Protein AF-A0A3N4KVU3-F1 (afdb_monomer_lite)

Sequence (182 aa):
VDGVLWDFNRVLEKSCTLCFVSSSTREGKEVIAHSSMHLLGQILELRFNCLLLGWRIDKYGQFYHDIANIETVNGRYIAVDVTQEDLTTLQTIAEMVIRTNFRFDRITVKKADLAKMFKYSEHRVDQIDEYIPDDTYDTVYRCGIFIDLDLSGVPHVRESSILKEFEVIKVYINMLSDQTMS

Organism: NCBI:txid1392247

Radius of gyration: 17.06 Å; chains: 1; bounding box: 43×40×45 Å

InterPro domains:
  IPR018163 Threonyl/alanyl tRNA synthetase, class II-like, putative editing domain superfamily [SSF55186] (25-171)

Secondary structure (DSSP, 8-state):
-TTS---TTS---S-----PPPTTSHHHHHHHHHHHHHHHHHHHHHHH-EEEEEEEE-TTS-EEEEEEEEEEETTEEEEPP--HHHHHHHHHHHHHHHHT--BEEEEEEEHHHHHHHSTT-HHHHHHHHHHS-TT-EEEEEEETTEEEEE-S-----SBGGG--------------------

Foldseek 3Di:
DQPDADAPPDDDPDDHDDDDDDCVDPLVLVQLLVQLQQLLVVLCCVLQVWDFQDKDADPVSDIDTDTFHLDDDPNHTHHGDDDPVVQVVSVVSSVVLLVVFFFFDKDKDALVVQCVVCVSDPSSNVVSVPQPDHRGIAIWTDSPPDIDGDPPSRYHDGTSVVNVDHGDDDDDDDDPDPPDDD

pLDDT: mean 91.19, std 11.14, range [28.78, 98.19]

Structure (mmCIF, N/CA/C/O backbone):
data_AF-A0A3N4KVU3-F1
#
_entry.id   AF-A0A3N4KVU3-F1
#
loop_
_atom_site.group_PDB
_atom_site.id
_atom_site.type_symbol
_atom_site.label_atom_id
_atom_site.label_alt_id
_atom_site.label_comp_id
_atom_site.label_asym_id
_atom_site.label_entity_id
_atom_site.label_seq_id
_atom_site.pdbx_PDB_ins_code
_atom_site.Cartn_x
_atom_site.Cartn_y
_atom_site.Cartn_z
_atom_site.occupancy
_atom_site.B_iso_or_equiv
_atom_site.auth_seq_id
_atom_site.auth_comp_id
_atom_site.auth_asym_id
_atom_site.auth_atom_id
_atom_site.pdbx_PDB_model_num
ATOM 1 N N . VAL A 1 1 ? -11.649 -3.360 17.680 1.00 95.94 1 VAL A N 1
ATOM 2 C CA . VAL A 1 1 ? -13.037 -3.827 17.888 1.00 95.94 1 VAL A CA 1
ATOM 3 C C . VAL A 1 1 ? -12.980 -5.279 18.316 1.00 95.94 1 VAL A C 1
ATOM 5 O O . VAL A 1 1 ? -12.408 -6.068 17.581 1.00 95.94 1 VAL A O 1
ATOM 8 N N . ASP A 1 2 ? -13.457 -5.614 19.519 1.00 96.19 2 ASP A N 1
ATOM 9 C CA . ASP A 1 2 ? -13.393 -6.981 20.080 1.00 96.19 2 ASP A CA 1
ATOM 10 C C . ASP A 1 2 ? -11.987 -7.614 20.002 1.00 96.19 2 ASP A C 1
ATOM 12 O O . ASP A 1 2 ? -11.813 -8.770 19.633 1.00 96.19 2 ASP A O 1
ATOM 16 N N . GLY A 1 3 ? -10.957 -6.817 20.308 1.00 94.31 3 GLY A N 1
ATOM 17 C CA . GLY A 1 3 ? -9.552 -7.243 20.243 1.00 94.31 3 GLY A CA 1
ATOM 18 C C . GLY A 1 3 ? -8.922 -7.253 18.844 1.00 94.31 3 GLY A C 1
ATOM 19 O O . GLY A 1 3 ? -7.714 -7.426 18.745 1.00 94.31 3 GLY A O 1
ATOM 20 N N . VAL A 1 4 ? -9.690 -7.010 17.777 1.00 94.69 4 VAL A N 1
ATOM 21 C CA . VAL A 1 4 ? -9.198 -6.972 16.387 1.00 94.69 4 VAL A CA 1
ATOM 22 C C . VAL A 1 4 ? -8.950 -5.530 15.937 1.00 94.69 4 VAL A C 1
ATOM 24 O O . VAL A 1 4 ? -9.741 -4.632 16.254 1.00 94.69 4 VAL A O 1
ATOM 27 N N . LEU A 1 5 ? -7.863 -5.287 15.200 1.00 95.69 5 LEU A N 1
ATOM 28 C CA . LEU A 1 5 ? -7.620 -3.986 14.572 1.00 95.69 5 LEU A CA 1
ATOM 29 C C . LEU A 1 5 ? -8.700 -3.688 13.527 1.00 95.69 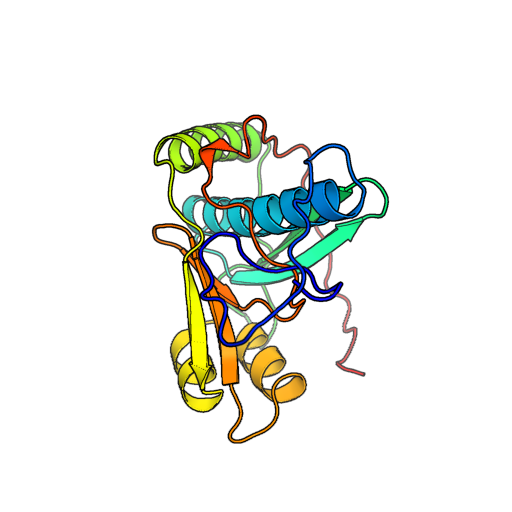5 LEU A C 1
ATOM 31 O O . LEU A 1 5 ? -9.187 -4.573 12.832 1.00 95.69 5 LEU A O 1
ATOM 35 N N . TRP A 1 6 ? -9.136 -2.434 13.472 1.00 95.75 6 TRP A N 1
ATOM 36 C CA . TRP A 1 6 ? -10.302 -2.038 12.690 1.00 95.75 6 TRP A CA 1
ATOM 37 C C . TRP A 1 6 ? -10.091 -0.644 12.119 1.00 95.75 6 TRP A C 1
ATOM 39 O O . TRP A 1 6 ? -9.691 0.256 12.861 1.00 95.75 6 TRP A O 1
ATOM 49 N N . ASP A 1 7 ? -10.364 -0.459 10.826 1.00 95.00 7 ASP A N 1
ATOM 50 C CA . ASP A 1 7 ? -10.260 0.854 10.193 1.00 95.00 7 ASP A CA 1
ATOM 51 C C . ASP A 1 7 ? -11.176 1.862 10.884 1.00 95.00 7 ASP A C 1
ATOM 53 O O . ASP A 1 7 ? -12.328 1.568 11.213 1.00 95.00 7 ASP A O 1
ATOM 57 N N . PHE A 1 8 ? -10.685 3.089 11.044 1.00 91.56 8 PHE A N 1
ATOM 58 C CA . PHE A 1 8 ? -11.403 4.128 11.780 1.00 91.56 8 PHE A CA 1
ATOM 59 C C . PHE A 1 8 ? -12.788 4.439 11.186 1.00 91.56 8 PHE A C 1
ATOM 61 O O . PHE A 1 8 ? -13.728 4.733 11.919 1.00 91.56 8 PHE A O 1
ATOM 68 N N . ASN A 1 9 ? -12.918 4.372 9.856 1.00 88.56 9 ASN A N 1
ATOM 69 C CA . ASN A 1 9 ? -14.157 4.687 9.141 1.00 88.56 9 ASN A CA 1
ATOM 70 C C . ASN A 1 9 ? -15.026 3.447 8.849 1.00 88.56 9 ASN A C 1
ATOM 72 O O . ASN A 1 9 ? -16.074 3.581 8.217 1.00 88.56 9 ASN A O 1
ATOM 76 N N . ARG A 1 10 ? -14.612 2.242 9.267 1.00 94.06 10 ARG A N 1
ATOM 77 C CA . ARG A 1 10 ? -15.368 1.010 9.005 1.00 94.06 10 ARG A CA 1
ATOM 78 C C . ARG A 1 10 ? -16.525 0.873 9.995 1.00 94.06 10 ARG A C 1
ATOM 80 O O . ARG A 1 10 ? -16.335 0.957 11.207 1.00 94.06 10 ARG A O 1
ATOM 87 N N . VAL A 1 11 ? -17.722 0.622 9.466 1.00 94.12 11 VAL A N 1
ATOM 88 C CA . VAL A 1 11 ? -18.964 0.483 10.244 1.00 94.12 11 VAL A CA 1
ATOM 89 C C . VAL A 1 11 ? -18.845 -0.637 11.284 1.00 94.12 11 VAL A C 1
ATOM 91 O O . VAL A 1 11 ? -18.251 -1.682 11.026 1.00 94.12 11 VAL A O 1
ATOM 94 N N . LEU A 1 12 ? -19.427 -0.411 12.464 1.00 96.19 12 LEU A N 1
ATOM 95 C CA . LEU A 1 12 ? -19.606 -1.431 13.494 1.00 96.19 12 LEU A CA 1
ATOM 96 C C . LEU A 1 12 ? -20.919 -2.173 13.226 1.00 96.19 12 LEU A C 1
ATOM 98 O O . LEU A 1 12 ? -21.994 -1.585 13.301 1.00 96.19 12 LEU A O 1
ATOM 102 N N . GLU A 1 13 ? -20.835 -3.457 12.893 1.00 94.19 13 GLU A N 1
ATOM 103 C CA . GLU A 1 13 ? -21.988 -4.239 12.410 1.00 94.19 13 GLU A CA 1
ATOM 104 C C . GLU A 1 13 ? -22.821 -4.869 13.536 1.00 94.19 13 GLU A C 1
ATOM 106 O O . GLU A 1 13 ? -23.933 -5.343 13.316 1.00 94.19 13 GLU A O 1
ATOM 111 N N . LYS A 1 14 ? -22.283 -4.893 14.756 1.00 95.88 14 LYS A N 1
ATOM 112 C CA . LYS A 1 14 ? -22.905 -5.484 15.944 1.00 95.88 14 LYS A CA 1
ATOM 113 C C . LYS A 1 14 ? -22.406 -4.790 17.207 1.00 95.88 14 LYS A C 1
ATOM 115 O O . LYS A 1 14 ? -21.431 -4.041 17.167 1.00 95.88 14 LYS A O 1
ATOM 120 N N . SER A 1 15 ? -23.051 -5.066 18.340 1.00 97.75 15 SER A N 1
ATOM 121 C CA . SER A 1 15 ? -22.539 -4.660 19.651 1.00 97.75 15 SER A CA 1
ATOM 122 C C . SER A 1 15 ? -21.137 -5.230 19.874 1.00 97.75 15 SER A C 1
ATOM 124 O O . SER A 1 15 ? -20.917 -6.423 19.674 1.00 97.75 15 SER A O 1
ATOM 126 N N . CYS A 1 16 ? -20.205 -4.376 20.288 1.00 97.50 16 CYS A N 1
ATOM 127 C CA . CYS A 1 16 ? -18.793 -4.719 20.420 1.00 97.50 16 CYS A CA 1
ATOM 128 C C . CYS A 1 16 ? -18.114 -3.888 21.513 1.00 97.50 16 CYS A C 1
ATOM 130 O O . CYS A 1 16 ? -18.595 -2.814 21.888 1.00 97.50 16 CYS A O 1
ATOM 132 N N . THR A 1 17 ? -16.941 -4.333 21.955 1.00 97.56 17 THR A N 1
ATOM 133 C CA . THR A 1 17 ? -16.030 -3.536 22.779 1.00 97.56 17 THR A CA 1
ATOM 134 C C . THR A 1 17 ? -15.093 -2.728 21.888 1.00 97.56 17 THR A C 1
ATOM 136 O O . THR A 1 17 ? -14.379 -3.268 21.033 1.00 97.56 17 THR A O 1
ATOM 139 N N . LEU A 1 18 ? -15.073 -1.415 22.107 1.00 96.50 18 LEU A N 1
ATOM 140 C CA . LEU A 1 18 ? -14.219 -0.486 21.380 1.00 96.50 18 LEU A CA 1
ATOM 141 C C . LEU A 1 18 ? -13.014 -0.086 22.237 1.00 96.50 18 LEU A C 1
ATOM 143 O O . LEU A 1 18 ? -13.157 0.273 23.402 1.00 96.50 18 LEU A O 1
ATOM 147 N N . CYS A 1 19 ? -11.828 -0.129 21.635 1.00 95.50 19 CYS A N 1
ATOM 148 C CA . CYS A 1 19 ? -10.583 0.359 22.217 1.00 95.50 19 CYS A CA 1
ATOM 149 C C . CYS A 1 19 ? -9.861 1.194 21.156 1.00 95.50 19 CYS A C 1
ATOM 151 O O . CYS A 1 19 ? -9.733 0.749 20.013 1.00 95.50 19 CYS A O 1
ATOM 153 N N . PHE A 1 20 ? -9.426 2.399 21.521 1.00 95.12 20 PHE A N 1
ATOM 154 C CA . PHE A 1 20 ? -8.671 3.269 20.625 1.00 95.12 20 PHE A CA 1
ATOM 155 C C . PHE A 1 20 ? -7.183 2.929 20.678 1.00 95.12 20 PHE A C 1
ATOM 157 O O . PHE A 1 20 ? -6.600 2.801 21.754 1.00 95.12 20 PHE A O 1
ATOM 164 N N . VAL A 1 21 ? -6.569 2.826 19.503 1.00 94.88 21 VAL A N 1
ATOM 165 C CA . VAL A 1 21 ? -5.143 2.535 19.349 1.00 94.88 21 VAL A CA 1
ATOM 166 C C . VAL A 1 21 ? -4.394 3.847 19.123 1.00 94.88 21 VAL A C 1
ATOM 168 O O . VAL A 1 21 ? -4.694 4.593 18.195 1.00 94.88 21 VAL A O 1
ATOM 171 N N . SER A 1 22 ? -3.426 4.138 19.992 1.00 93.94 22 SER A N 1
ATOM 172 C CA . SER A 1 22 ? -2.544 5.305 19.868 1.00 93.94 22 SER A CA 1
ATOM 173 C C . SER A 1 22 ? -1.339 4.982 18.984 1.00 93.94 22 SER A C 1
ATOM 175 O O . SER A 1 22 ? -0.821 3.867 19.038 1.00 93.94 22 SER A O 1
ATOM 177 N N . SER A 1 23 ? -0.811 5.974 18.263 1.00 92.31 23 SER A N 1
ATOM 178 C CA . SER A 1 23 ? 0.421 5.858 17.462 1.00 92.31 23 SER A CA 1
ATOM 179 C C . SER A 1 23 ? 1.661 5.455 18.271 1.00 92.31 23 SER A C 1
ATOM 181 O O . SER A 1 23 ? 2.642 4.979 17.711 1.00 92.31 23 SER A O 1
ATOM 183 N N . SER A 1 24 ? 1.634 5.622 19.596 1.00 93.44 24 SER A N 1
ATOM 184 C CA . SER A 1 24 ? 2.720 5.200 20.487 1.00 93.44 24 SER A CA 1
ATOM 185 C C . SER A 1 24 ? 2.737 3.695 20.781 1.00 93.44 24 SER A C 1
ATOM 187 O O . SER A 1 24 ? 3.768 3.172 21.211 1.00 93.44 24 SER A O 1
ATOM 189 N N . THR A 1 25 ? 1.619 3.000 20.557 1.00 95.06 25 THR A N 1
ATOM 190 C CA . THR A 1 25 ? 1.489 1.551 20.780 1.00 95.06 25 THR A CA 1
ATOM 191 C C . THR A 1 25 ? 2.147 0.751 19.658 1.00 95.06 25 THR A C 1
ATOM 193 O O . THR A 1 25 ? 2.446 1.288 18.592 1.00 95.06 25 THR A O 1
ATOM 196 N N . ARG A 1 26 ? 2.385 -0.544 19.889 1.00 93.75 26 ARG A N 1
ATOM 197 C CA . ARG A 1 26 ? 2.960 -1.434 18.872 1.00 93.75 26 ARG A CA 1
ATOM 198 C C . ARG A 1 26 ? 2.042 -1.530 17.652 1.00 93.75 26 ARG A C 1
ATOM 200 O O . ARG A 1 26 ? 2.500 -1.338 16.534 1.00 93.75 26 ARG A O 1
ATOM 207 N N . GLU A 1 27 ? 0.755 -1.730 17.895 1.00 94.06 27 GLU A N 1
ATOM 208 C CA . GLU A 1 27 ? -0.291 -1.841 16.882 1.00 94.06 27 GLU A CA 1
ATOM 209 C C . GLU A 1 27 ? -0.459 -0.527 16.106 1.00 94.06 27 GLU A C 1
ATOM 211 O O . GLU A 1 27 ? -0.611 -0.523 14.890 1.00 94.06 27 GLU A O 1
ATOM 216 N N . GLY A 1 28 ? -0.377 0.617 16.795 1.00 94.69 28 GLY A N 1
ATOM 217 C CA . GLY A 1 28 ? -0.425 1.924 16.141 1.00 94.69 28 GLY A CA 1
ATOM 218 C C . GLY A 1 28 ? 0.759 2.159 15.203 1.00 94.69 28 GLY A C 1
ATOM 219 O O . GLY A 1 28 ? 0.578 2.698 14.114 1.00 94.69 28 GLY A O 1
ATOM 220 N N . LYS A 1 29 ? 1.963 1.726 15.594 1.00 93.75 29 LYS A N 1
ATOM 221 C CA . LYS A 1 29 ? 3.159 1.800 14.740 1.00 93.75 29 LYS A CA 1
ATOM 222 C C . LYS A 1 29 ? 3.061 0.871 13.534 1.00 93.75 29 LYS A C 1
ATOM 224 O O . LYS A 1 29 ? 3.461 1.271 12.448 1.00 93.75 29 LYS A O 1
ATOM 229 N N . GLU A 1 30 ? 2.509 -0.324 13.716 1.00 93.69 30 GLU A N 1
ATOM 230 C CA . GLU A 1 30 ? 2.250 -1.282 12.636 1.00 93.69 30 GLU A CA 1
ATOM 231 C C . GLU A 1 30 ? 1.284 -0.701 11.594 1.00 93.69 30 GLU A C 1
ATOM 233 O O . GLU A 1 30 ? 1.613 -0.671 10.413 1.00 93.69 30 GLU A O 1
ATOM 238 N N . VAL A 1 31 ? 0.160 -0.120 12.029 1.00 95.31 31 VAL A N 1
ATOM 239 C CA . VAL A 1 31 ? -0.806 0.556 11.141 1.00 95.31 31 VAL A CA 1
ATOM 240 C C . VAL A 1 31 ? -0.180 1.746 10.403 1.00 95.31 31 VAL A C 1
ATOM 242 O O . VAL A 1 31 ? -0.461 1.968 9.222 1.00 95.31 31 VAL A O 1
ATOM 245 N N . ILE A 1 32 ? 0.684 2.518 11.070 1.00 95.25 32 ILE A N 1
ATOM 246 C CA . ILE A 1 32 ? 1.413 3.626 10.435 1.00 95.25 32 ILE A CA 1
ATOM 247 C C . ILE A 1 32 ? 2.384 3.095 9.380 1.00 95.25 32 ILE A C 1
ATOM 249 O O . ILE A 1 32 ? 2.349 3.575 8.253 1.00 95.25 32 ILE A O 1
ATOM 253 N N . ALA A 1 33 ? 3.205 2.094 9.706 1.00 95.06 33 ALA A N 1
ATOM 254 C CA . ALA A 1 33 ? 4.157 1.513 8.762 1.00 95.06 33 ALA A CA 1
ATOM 255 C C . ALA A 1 33 ? 3.445 0.878 7.557 1.00 95.06 33 ALA A C 1
ATOM 257 O O . ALA A 1 33 ? 3.873 1.076 6.422 1.00 95.06 33 ALA A O 1
ATOM 258 N N . HIS A 1 34 ? 2.320 0.195 7.791 1.00 95.50 34 HIS A N 1
ATOM 259 C CA . HIS A 1 34 ? 1.473 -0.359 6.737 1.00 95.50 34 HIS A CA 1
ATOM 260 C C . HIS A 1 34 ? 0.923 0.741 5.821 1.00 95.50 34 HIS A C 1
ATOM 262 O O . HIS A 1 34 ? 1.044 0.672 4.603 1.00 95.50 34 HIS A O 1
ATOM 268 N N . SER A 1 35 ? 0.416 1.832 6.392 1.00 96.06 35 SER A N 1
ATOM 269 C CA . SER A 1 35 ? -0.068 2.977 5.609 1.00 96.06 35 SER A CA 1
ATOM 270 C C . SER A 1 35 ? 1.042 3.689 4.831 1.00 96.06 35 SER A C 1
ATOM 272 O O . SER A 1 35 ? 0.821 4.107 3.695 1.00 96.06 35 SER A O 1
ATOM 274 N N . SER A 1 36 ? 2.239 3.800 5.409 1.00 95.75 36 SER A N 1
ATOM 275 C CA . SER A 1 36 ? 3.415 4.350 4.730 1.00 95.75 36 SER A CA 1
ATOM 276 C C . SER A 1 36 ? 3.889 3.471 3.574 1.00 95.75 36 SER A C 1
ATOM 278 O O . SER A 1 36 ? 4.354 4.004 2.571 1.00 95.75 36 SER A O 1
ATOM 280 N N . MET A 1 37 ? 3.737 2.147 3.672 1.00 95.25 37 MET A N 1
ATOM 281 C CA . MET A 1 37 ? 4.032 1.225 2.573 1.00 95.25 37 MET A CA 1
ATOM 282 C C . MET A 1 37 ? 3.131 1.510 1.361 1.00 95.25 37 MET A C 1
ATOM 284 O O . MET A 1 37 ? 3.648 1.787 0.285 1.00 95.25 37 MET A O 1
ATOM 288 N N . HIS A 1 38 ? 1.812 1.622 1.544 1.00 95.56 38 HIS A N 1
ATOM 289 C CA . HIS A 1 38 ? 0.909 1.984 0.440 1.00 95.56 38 HIS A CA 1
ATOM 290 C C . HIS A 1 38 ? 1.205 3.370 -0.151 1.00 95.56 38 HIS A C 1
ATOM 292 O O . HIS A 1 38 ? 1.117 3.570 -1.364 1.00 95.56 38 HIS A O 1
ATOM 298 N N . LEU A 1 39 ? 1.573 4.337 0.697 1.00 95.94 39 LEU A N 1
ATOM 299 C CA . LEU A 1 39 ? 2.020 5.650 0.237 1.00 95.94 39 LEU A CA 1
ATOM 300 C C . LEU A 1 39 ? 3.285 5.532 -0.631 1.00 95.94 39 LEU A C 1
ATOM 302 O O . LEU A 1 39 ? 3.360 6.166 -1.683 1.00 95.94 39 LEU A O 1
ATOM 306 N N . LEU A 1 40 ? 4.254 4.702 -0.229 1.00 96.25 40 LEU A N 1
ATOM 307 C CA . LEU A 1 40 ? 5.449 4.424 -1.024 1.00 96.25 40 LEU A CA 1
ATOM 308 C C . LEU A 1 40 ? 5.078 3.818 -2.385 1.00 96.25 40 LEU A C 1
ATOM 310 O O . LEU A 1 40 ? 5.570 4.307 -3.399 1.00 96.25 40 LEU A O 1
ATOM 314 N N . GLY A 1 41 ? 4.183 2.826 -2.425 1.00 95.81 41 GLY A N 1
ATOM 315 C CA . GLY A 1 41 ? 3.690 2.232 -3.673 1.00 95.81 41 GLY A CA 1
ATOM 316 C C . GLY A 1 41 ? 3.126 3.279 -4.639 1.00 95.81 41 GLY A C 1
ATOM 317 O O . GLY A 1 41 ? 3.562 3.367 -5.787 1.00 95.81 41 GLY A O 1
ATOM 318 N N . GLN A 1 42 ? 2.255 4.163 -4.143 1.00 95.88 42 GLN A N 1
ATOM 319 C CA . GLN A 1 42 ? 1.704 5.275 -4.924 1.00 95.88 42 GLN A CA 1
ATOM 320 C C . GLN A 1 42 ? 2.787 6.207 -5.488 1.00 95.88 42 GLN A C 1
ATOM 322 O O . GLN A 1 42 ? 2.712 6.627 -6.644 1.00 95.88 42 GLN A O 1
ATOM 327 N N . ILE A 1 43 ? 3.781 6.569 -4.674 1.00 96.00 43 ILE A N 1
ATOM 328 C CA . ILE A 1 43 ? 4.867 7.470 -5.082 1.00 96.00 43 ILE A CA 1
ATOM 329 C C . ILE A 1 43 ? 5.733 6.816 -6.170 1.00 96.00 43 ILE A C 1
ATOM 331 O O . ILE A 1 43 ? 6.123 7.484 -7.130 1.00 96.00 43 ILE A O 1
ATOM 335 N N . LEU A 1 44 ? 6.015 5.517 -6.042 1.00 96.56 44 LEU A N 1
ATOM 336 C CA . LEU A 1 44 ? 6.813 4.760 -7.007 1.00 96.56 44 LEU A CA 1
ATOM 337 C C . LEU A 1 44 ? 6.082 4.593 -8.344 1.00 96.56 44 LEU A C 1
ATOM 339 O O . LEU A 1 44 ? 6.692 4.810 -9.394 1.00 96.56 44 LEU A O 1
ATOM 343 N N . GLU A 1 45 ? 4.781 4.290 -8.331 1.00 95.31 45 GLU A N 1
ATOM 344 C CA . GLU A 1 45 ? 3.976 4.256 -9.558 1.00 95.31 45 GLU A CA 1
ATOM 345 C C . GLU A 1 45 ? 3.932 5.629 -10.239 1.00 95.31 45 GLU A C 1
ATOM 347 O O . GLU A 1 45 ? 4.130 5.721 -11.449 1.00 95.31 45 GLU A O 1
ATOM 352 N N . LEU A 1 46 ? 3.771 6.711 -9.471 1.00 95.81 46 LEU A N 1
ATOM 353 C CA . LEU A 1 46 ? 3.789 8.075 -10.007 1.00 95.81 46 LEU A CA 1
ATOM 354 C C . LEU A 1 46 ? 5.131 8.459 -10.639 1.00 95.81 46 LEU A C 1
ATOM 356 O O . LEU A 1 46 ? 5.151 9.138 -11.666 1.00 95.81 46 LEU A O 1
ATOM 360 N N . ARG A 1 47 ? 6.252 8.071 -10.020 1.00 96.19 47 ARG A N 1
ATOM 361 C CA . ARG A 1 47 ? 7.587 8.437 -10.508 1.00 96.19 47 ARG A CA 1
ATOM 362 C C . ARG A 1 47 ? 8.014 7.605 -11.709 1.00 96.19 47 ARG A C 1
ATOM 364 O O . ARG A 1 47 ? 8.606 8.161 -12.637 1.00 96.19 47 ARG A O 1
ATOM 371 N N . PHE A 1 48 ? 7.789 6.297 -11.651 1.00 95.62 48 PHE A N 1
ATOM 372 C CA . PHE A 1 48 ? 8.421 5.340 -12.558 1.00 95.62 48 PHE A CA 1
ATOM 373 C C . PHE A 1 48 ? 7.446 4.645 -13.498 1.00 95.62 48 PHE A C 1
ATOM 375 O O . PHE A 1 48 ? 7.912 4.010 -14.438 1.00 95.62 48 PHE A O 1
ATOM 382 N N . ASN A 1 49 ? 6.131 4.755 -13.268 1.00 94.25 49 ASN A N 1
ATOM 383 C CA . ASN A 1 49 ? 5.127 3.965 -13.979 1.00 94.25 49 ASN A CA 1
ATOM 384 C C . ASN A 1 49 ? 5.534 2.479 -13.981 1.00 94.25 49 ASN A C 1
ATOM 386 O O . ASN A 1 49 ? 5.790 1.892 -15.029 1.00 94.25 49 ASN A O 1
ATOM 390 N N . CYS A 1 50 ? 5.724 1.928 -12.781 1.00 94.62 50 CYS A N 1
ATOM 391 C CA . CYS A 1 50 ? 6.311 0.612 -12.537 1.00 94.62 50 CYS A CA 1
ATOM 392 C C . CYS A 1 50 ? 5.266 -0.396 -12.036 1.00 94.62 50 CYS A C 1
ATOM 394 O O . CYS A 1 50 ? 4.161 -0.024 -11.650 1.00 94.62 50 CYS A O 1
ATOM 396 N N . LEU A 1 51 ? 5.627 -1.679 -12.028 1.00 94.50 51 LEU A N 1
ATOM 397 C CA . LEU A 1 51 ? 4.893 -2.729 -11.329 1.00 94.50 51 LEU A CA 1
ATOM 398 C C . LEU A 1 51 ? 5.393 -2.832 -9.889 1.00 94.50 51 LEU A C 1
ATOM 400 O O . LEU A 1 51 ? 6.600 -2.907 -9.656 1.00 94.50 51 LEU A O 1
ATOM 404 N N . LEU A 1 52 ? 4.464 -2.911 -8.937 1.00 93.88 52 LEU A N 1
ATOM 405 C CA . LEU A 1 52 ? 4.751 -3.252 -7.545 1.00 93.88 52 LEU A CA 1
ATOM 406 C C . LEU A 1 52 ? 4.703 -4.777 -7.382 1.00 93.88 52 LEU A C 1
ATOM 408 O O . LEU A 1 52 ? 3.626 -5.375 -7.471 1.00 93.88 52 LEU A O 1
ATOM 412 N N . LEU A 1 53 ? 5.865 -5.390 -7.156 1.00 91.69 53 LEU A N 1
ATOM 413 C CA . LEU A 1 53 ? 6.033 -6.846 -7.069 1.00 91.69 53 LEU A CA 1
ATOM 414 C C . LEU A 1 53 ? 5.963 -7.378 -5.641 1.00 91.69 53 LEU A C 1
ATOM 416 O O . LEU A 1 53 ? 5.832 -8.568 -5.418 1.00 91.69 53 LEU A O 1
ATOM 420 N N . GLY A 1 54 ? 6.090 -6.521 -4.644 1.00 88.69 54 GLY A N 1
ATOM 421 C CA . GLY A 1 54 ? 6.069 -6.983 -3.271 1.00 88.69 54 GLY A CA 1
ATOM 422 C C . GLY A 1 54 ? 6.385 -5.870 -2.310 1.00 88.69 54 GLY A C 1
ATOM 423 O O . GLY A 1 54 ? 6.854 -4.793 -2.694 1.00 88.69 54 GLY A O 1
ATOM 424 N N . TRP A 1 55 ? 6.105 -6.143 -1.047 1.00 92.38 55 TRP A N 1
ATOM 425 C CA . TRP A 1 55 ? 6.429 -5.250 0.040 1.00 92.38 55 TRP A CA 1
ATOM 426 C C . TRP A 1 55 ? 6.834 -6.038 1.271 1.00 92.38 55 TRP A C 1
ATOM 428 O O . TRP A 1 55 ? 6.511 -7.213 1.436 1.00 92.38 55 TRP A O 1
ATOM 438 N N . ARG A 1 56 ? 7.566 -5.371 2.152 1.00 92.00 56 ARG A N 1
ATOM 439 C CA . ARG A 1 56 ? 7.921 -5.906 3.465 1.00 92.00 56 ARG A CA 1
ATOM 440 C C . ARG A 1 56 ? 8.076 -4.763 4.446 1.00 92.00 56 ARG A C 1
ATOM 442 O O . ARG A 1 56 ? 8.508 -3.673 4.073 1.00 92.00 56 ARG A O 1
ATOM 449 N N . ILE A 1 57 ? 7.768 -5.038 5.704 1.00 91.94 57 ILE A N 1
ATOM 450 C CA . ILE A 1 57 ? 8.042 -4.142 6.823 1.00 91.94 57 ILE A CA 1
ATOM 451 C C . ILE A 1 57 ? 8.958 -4.903 7.769 1.00 91.94 57 ILE A C 1
ATOM 453 O O . ILE A 1 57 ? 8.645 -6.021 8.179 1.00 91.94 57 ILE A O 1
ATOM 457 N N . ASP A 1 58 ? 10.125 -4.342 8.068 1.00 90.69 58 ASP A N 1
ATOM 458 C CA . ASP A 1 58 ? 11.070 -4.983 8.969 1.00 90.69 58 ASP A CA 1
ATOM 459 C C . ASP A 1 58 ? 10.679 -4.791 10.443 1.00 90.69 58 ASP A C 1
ATOM 461 O O . ASP A 1 58 ? 9.796 -4.014 10.812 1.00 90.69 58 ASP A O 1
ATOM 465 N N . LYS A 1 59 ? 11.388 -5.492 11.330 1.00 87.19 59 LYS A N 1
ATOM 466 C CA . LYS A 1 59 ? 11.163 -5.418 12.783 1.00 87.19 59 LYS A CA 1
ATOM 467 C C . LYS A 1 59 ? 11.415 -4.030 13.396 1.00 87.19 59 LYS A C 1
ATOM 469 O O . LYS A 1 59 ? 11.090 -3.825 14.563 1.00 87.19 59 LYS A O 1
ATOM 474 N N . TYR A 1 60 ? 12.042 -3.116 12.657 1.00 87.12 60 TYR A N 1
ATOM 475 C CA . TYR A 1 60 ? 12.303 -1.739 13.066 1.00 87.12 60 TYR A CA 1
ATOM 476 C C . TYR A 1 60 ? 11.259 -0.759 12.507 1.00 87.12 60 TYR A C 1
ATOM 478 O O . TYR A 1 60 ? 11.319 0.425 12.831 1.00 87.12 60 TYR A O 1
ATOM 486 N N . GLY A 1 61 ? 10.292 -1.241 11.717 1.00 83.75 61 GLY A N 1
ATOM 487 C CA . GLY A 1 61 ? 9.257 -0.427 11.084 1.00 83.75 61 GLY A CA 1
ATOM 488 C C . GLY A 1 61 ? 9.698 0.226 9.774 1.00 83.75 61 GLY A C 1
ATOM 489 O O . GLY A 1 61 ? 8.990 1.101 9.279 1.00 83.75 61 GLY A O 1
ATOM 490 N N . GLN A 1 62 ? 10.843 -0.170 9.207 1.00 90.88 62 GLN A N 1
ATOM 491 C CA . GLN A 1 62 ? 11.230 0.251 7.861 1.00 90.88 62 GLN A CA 1
ATOM 492 C C . GLN A 1 62 ? 10.420 -0.546 6.847 1.00 90.88 62 GLN A C 1
ATOM 494 O O . GLN A 1 62 ? 10.360 -1.773 6.915 1.00 90.88 62 GLN A O 1
ATOM 499 N N . PHE A 1 63 ? 9.801 0.154 5.909 1.00 93.06 63 PHE A N 1
ATOM 500 C CA . PHE A 1 63 ? 8.988 -0.427 4.851 1.00 93.06 63 PHE A CA 1
ATOM 501 C C . PHE A 1 63 ? 9.740 -0.367 3.523 1.00 93.06 63 PHE A C 1
ATOM 503 O O . PHE A 1 63 ? 10.506 0.560 3.257 1.00 93.06 63 PHE A O 1
ATOM 510 N N . TYR A 1 64 ? 9.524 -1.377 2.691 1.00 93.81 64 TYR A N 1
ATOM 511 C CA . TYR A 1 64 ? 10.199 -1.541 1.413 1.00 93.81 64 TYR A CA 1
ATOM 512 C C . TYR A 1 64 ? 9.195 -1.994 0.364 1.00 93.81 64 TYR A C 1
ATOM 514 O O . TYR A 1 64 ? 8.285 -2.758 0.682 1.00 93.81 64 TYR A O 1
ATOM 522 N N . HIS A 1 65 ? 9.434 -1.581 -0.877 1.00 93.81 65 HIS A N 1
ATOM 523 C CA . HIS A 1 65 ? 8.761 -2.100 -2.058 1.00 93.81 65 HIS A CA 1
ATOM 524 C C . HIS A 1 65 ? 9.782 -2.639 -3.046 1.00 93.81 65 HIS A C 1
ATOM 526 O O . HIS A 1 65 ? 10.809 -2.003 -3.291 1.00 93.81 65 HIS A O 1
ATOM 532 N N . ASP A 1 66 ? 9.458 -3.782 -3.634 1.00 93.31 66 ASP A N 1
ATOM 533 C CA . ASP A 1 66 ? 10.170 -4.308 -4.785 1.00 93.31 66 ASP A CA 1
ATOM 534 C C . ASP A 1 66 ? 9.400 -3.887 -6.045 1.00 93.31 66 ASP A C 1
ATOM 536 O O . ASP A 1 66 ? 8.180 -4.066 -6.129 1.00 93.31 66 ASP A O 1
ATOM 540 N N . ILE A 1 67 ? 10.106 -3.275 -7.000 1.00 93.75 67 ILE A N 1
ATOM 541 C CA . ILE A 1 67 ? 9.514 -2.716 -8.221 1.00 93.75 67 ILE A CA 1
ATOM 542 C C . ILE A 1 67 ? 10.204 -3.235 -9.476 1.00 93.75 67 ILE A C 1
ATOM 544 O O . ILE A 1 67 ? 11.405 -3.507 -9.477 1.00 93.75 67 ILE A O 1
ATOM 548 N N . ALA A 1 68 ? 9.444 -3.308 -10.562 1.00 94.00 68 ALA A N 1
ATOM 549 C CA . ALA A 1 68 ? 9.945 -3.641 -11.887 1.00 94.00 68 ALA A CA 1
ATOM 550 C C . ALA A 1 68 ? 9.317 -2.753 -12.958 1.00 94.00 68 ALA A C 1
ATOM 552 O O . ALA A 1 68 ? 8.288 -2.118 -12.741 1.00 94.00 68 ALA A O 1
ATOM 553 N N . ASN A 1 69 ? 9.932 -2.711 -14.132 1.00 91.88 69 ASN A N 1
ATOM 554 C CA . ASN A 1 69 ? 9.316 -2.095 -15.295 1.00 91.88 69 ASN A CA 1
ATOM 555 C C . ASN A 1 69 ? 8.010 -2.829 -15.664 1.00 91.88 69 ASN A C 1
ATOM 557 O O . ASN A 1 69 ? 7.851 -4.014 -15.371 1.00 91.88 69 ASN A O 1
ATOM 561 N N . ILE A 1 70 ? 7.090 -2.123 -16.322 1.00 89.00 70 ILE A N 1
ATOM 562 C CA . ILE A 1 70 ? 5.861 -2.708 -16.881 1.00 89.00 70 ILE A CA 1
ATOM 563 C C . ILE A 1 70 ? 6.194 -3.711 -17.985 1.00 89.00 70 ILE A C 1
ATOM 565 O O . ILE A 1 70 ? 5.491 -4.703 -18.156 1.00 89.00 70 ILE A O 1
ATOM 569 N N . GLU A 1 71 ? 7.274 -3.473 -18.729 1.00 85.12 71 GLU A N 1
ATOM 570 C CA . GLU A 1 71 ? 7.737 -4.418 -19.735 1.00 85.12 71 GLU A CA 1
ATOM 571 C C . GLU A 1 71 ? 8.458 -5.611 -19.097 1.00 85.12 71 GLU A C 1
ATOM 573 O O . GLU A 1 71 ? 9.398 -5.467 -18.310 1.00 85.12 71 GLU A O 1
ATOM 578 N N . THR A 1 72 ? 8.050 -6.807 -19.510 1.00 80.50 72 THR A N 1
ATOM 579 C CA . THR A 1 72 ? 8.737 -8.068 -19.221 1.00 80.50 72 THR A CA 1
ATOM 580 C C . THR A 1 72 ? 9.377 -8.608 -20.495 1.00 80.50 72 THR A C 1
ATOM 582 O O . THR A 1 72 ? 8.741 -8.617 -21.550 1.00 80.50 72 THR A O 1
ATOM 585 N N . VAL A 1 73 ? 10.603 -9.128 -20.414 1.00 82.62 73 VAL A N 1
ATOM 586 C CA . VAL A 1 73 ? 11.293 -9.748 -21.560 1.00 82.62 73 VAL A CA 1
ATOM 587 C C . VAL A 1 73 ? 11.497 -11.227 -21.281 1.00 82.62 73 VAL A C 1
ATOM 589 O O . VAL A 1 73 ? 12.129 -11.597 -20.296 1.00 82.62 73 VAL A O 1
ATOM 592 N N . ASN A 1 74 ? 10.970 -12.084 -22.161 1.00 85.19 74 ASN A N 1
ATOM 593 C CA . ASN A 1 74 ? 11.026 -13.545 -22.021 1.00 85.19 74 ASN A CA 1
ATOM 594 C C . ASN A 1 74 ? 10.500 -14.041 -20.657 1.00 85.19 74 ASN A C 1
ATOM 596 O O . ASN A 1 74 ? 11.114 -14.909 -20.040 1.00 85.19 74 ASN A O 1
ATOM 600 N N . GLY A 1 75 ? 9.403 -13.450 -20.167 1.00 80.25 75 GLY A N 1
ATOM 601 C CA . GLY A 1 75 ? 8.809 -13.791 -18.868 1.00 80.25 75 GLY A CA 1
ATOM 602 C C . GLY A 1 75 ? 9.619 -13.323 -17.654 1.00 80.25 75 GLY A C 1
ATOM 603 O O . GLY A 1 75 ? 9.415 -13.827 -16.557 1.00 80.25 75 GLY A O 1
ATOM 604 N N . ARG A 1 76 ? 10.571 -12.396 -17.833 1.00 84.44 76 ARG A N 1
ATOM 605 C CA . ARG A 1 76 ? 11.392 -11.849 -16.744 1.00 84.44 76 ARG A CA 1
ATOM 606 C C . ARG A 1 76 ? 11.127 -10.367 -16.536 1.00 84.44 76 ARG A C 1
ATOM 608 O O . ARG A 1 76 ? 11.101 -9.597 -17.500 1.00 84.44 76 ARG A O 1
ATOM 615 N N . TYR A 1 77 ? 11.002 -9.982 -15.270 1.00 89.56 77 TYR A N 1
ATOM 616 C CA . TYR A 1 77 ? 10.929 -8.589 -14.848 1.00 89.56 77 TYR A CA 1
ATOM 617 C C . TYR A 1 77 ? 12.237 -7.853 -15.132 1.00 89.56 77 TYR A C 1
ATOM 619 O O . TYR A 1 77 ? 13.329 -8.371 -14.889 1.00 89.56 77 TYR A O 1
ATOM 627 N N . ILE A 1 78 ? 12.113 -6.627 -15.634 1.00 90.00 78 ILE A N 1
ATOM 628 C CA . ILE A 1 78 ? 13.243 -5.731 -15.875 1.00 90.00 78 ILE A CA 1
ATOM 629 C C . ILE A 1 78 ? 13.345 -4.772 -14.692 1.00 90.00 78 ILE A C 1
ATOM 631 O O . ILE A 1 78 ? 12.346 -4.185 -14.278 1.00 90.00 78 ILE A O 1
ATOM 635 N N . ALA A 1 79 ? 14.550 -4.601 -14.149 1.00 89.25 79 ALA A N 1
ATOM 636 C CA . ALA A 1 79 ? 14.784 -3.647 -13.073 1.00 89.25 79 ALA A CA 1
ATOM 637 C C . ALA A 1 79 ? 14.468 -2.211 -13.527 1.00 89.25 79 ALA A C 1
ATOM 639 O O . ALA A 1 79 ? 14.782 -1.818 -14.653 1.00 89.25 79 ALA A O 1
ATOM 640 N N . VAL A 1 80 ? 13.870 -1.425 -12.634 1.00 91.19 80 VAL A N 1
ATOM 641 C CA . VAL A 1 80 ? 13.747 0.025 -12.812 1.00 91.19 80 VAL A CA 1
ATOM 642 C C . VAL A 1 80 ? 15.118 0.649 -12.560 1.00 91.19 80 VAL A C 1
ATOM 644 O O . VAL A 1 80 ? 15.745 0.358 -11.541 1.00 91.19 80 VAL A O 1
ATOM 647 N N . ASP A 1 81 ? 15.589 1.493 -13.477 1.00 89.62 81 ASP A N 1
ATOM 648 C CA . ASP A 1 81 ? 16.798 2.283 -13.248 1.00 89.62 81 ASP A CA 1
ATOM 649 C C . ASP A 1 81 ? 16.464 3.441 -12.303 1.00 89.62 81 ASP A C 1
ATOM 651 O O . ASP A 1 81 ? 15.604 4.271 -12.606 1.00 89.62 81 ASP A O 1
ATOM 655 N N . VAL A 1 82 ? 17.100 3.452 -11.132 1.00 90.56 82 VAL A N 1
ATOM 656 C CA . VAL A 1 82 ? 16.860 4.450 -10.090 1.00 90.56 82 VAL A CA 1
ATOM 657 C C . VAL A 1 82 ? 18.159 5.173 -9.790 1.00 90.56 82 VAL A C 1
ATOM 659 O O . VAL A 1 82 ? 19.139 4.587 -9.326 1.00 90.56 82 VAL A O 1
ATOM 662 N N . THR A 1 83 ? 18.149 6.474 -10.034 1.00 91.12 83 THR A N 1
ATOM 663 C CA . THR A 1 83 ? 19.299 7.353 -9.854 1.00 91.12 83 THR A CA 1
ATOM 664 C C . THR A 1 83 ? 19.274 8.036 -8.486 1.00 91.12 83 THR A C 1
ATOM 666 O O . THR A 1 83 ? 18.271 8.050 -7.772 1.00 91.12 83 THR A O 1
ATOM 669 N N . GLN A 1 84 ? 20.382 8.675 -8.109 1.00 88.06 84 GLN A N 1
ATOM 670 C CA . GLN A 1 84 ? 20.422 9.485 -6.889 1.00 88.06 84 GLN A CA 1
ATOM 671 C C . GLN A 1 84 ? 19.498 10.717 -6.972 1.00 88.06 84 GLN A C 1
ATOM 673 O O . GLN A 1 84 ? 18.968 11.151 -5.951 1.00 88.06 84 GLN A O 1
ATOM 678 N N . GLU A 1 85 ? 19.286 11.273 -8.170 1.00 91.31 85 GLU A N 1
ATOM 679 C CA . GLU A 1 85 ? 18.360 12.394 -8.403 1.00 91.31 85 GLU A CA 1
ATOM 680 C C . GLU A 1 85 ? 16.898 11.976 -8.185 1.00 91.31 85 GLU A C 1
ATOM 682 O O . GLU A 1 85 ? 16.072 12.767 -7.712 1.00 91.31 85 GLU A O 1
ATOM 687 N N . ASP A 1 86 ? 16.586 10.704 -8.439 1.00 94.38 86 ASP A N 1
ATOM 688 C CA . ASP A 1 86 ? 15.256 10.163 -8.184 1.00 94.38 86 ASP A CA 1
ATOM 689 C C . ASP A 1 86 ? 14.890 10.188 -6.710 1.00 94.38 86 ASP A C 1
ATOM 691 O O . ASP A 1 86 ? 13.733 10.441 -6.405 1.00 94.38 86 ASP A O 1
ATOM 695 N N . LEU A 1 87 ? 15.842 10.020 -5.789 1.00 92.31 87 LEU A N 1
ATOM 696 C CA . LEU A 1 87 ? 15.551 10.101 -4.354 1.00 92.31 87 LEU A CA 1
ATOM 697 C C . LEU A 1 87 ? 15.008 11.484 -3.961 1.00 92.31 87 LEU A C 1
ATOM 699 O O . LEU A 1 87 ? 14.006 11.580 -3.252 1.00 92.31 87 LEU A O 1
ATOM 703 N N . THR A 1 88 ? 15.584 12.557 -4.507 1.00 92.75 88 THR A N 1
ATOM 704 C CA . THR A 1 88 ? 15.078 13.927 -4.314 1.00 92.75 88 THR A CA 1
ATOM 705 C C . THR A 1 88 ? 13.702 14.119 -4.960 1.00 92.75 88 THR A C 1
ATOM 707 O O . THR A 1 88 ? 12.812 14.766 -4.398 1.00 92.75 88 THR A O 1
ATOM 710 N N . THR A 1 89 ? 13.498 13.534 -6.142 1.00 95.25 89 THR A N 1
ATOM 711 C CA . THR A 1 89 ? 12.217 13.610 -6.857 1.00 95.25 89 THR A CA 1
ATOM 712 C C . THR A 1 89 ? 11.114 12.856 -6.109 1.00 95.25 89 THR A C 1
ATOM 714 O O . THR A 1 89 ? 10.012 13.378 -5.948 1.00 95.25 89 THR A O 1
ATOM 717 N N . LEU A 1 90 ? 11.412 11.663 -5.591 1.00 95.81 90 LEU A N 1
ATOM 718 C CA . LEU A 1 90 ? 10.505 10.852 -4.780 1.00 95.81 90 LEU A CA 1
ATOM 719 C C . LEU A 1 90 ? 10.089 11.599 -3.514 1.00 95.81 90 LEU A C 1
ATOM 721 O O . LEU A 1 90 ? 8.905 11.601 -3.190 1.00 95.81 90 LEU A O 1
ATOM 725 N N . GLN A 1 91 ? 11.018 12.300 -2.856 1.00 94.19 91 GLN A N 1
ATOM 726 C CA . GLN A 1 91 ? 10.693 13.147 -1.707 1.00 94.19 91 GLN A CA 1
ATOM 727 C C . GLN A 1 91 ? 9.698 14.257 -2.077 1.00 94.19 91 GLN A C 1
ATOM 729 O O . GLN A 1 91 ? 8.690 14.454 -1.400 1.00 94.19 91 GLN A O 1
ATOM 734 N N . THR A 1 92 ? 9.929 14.935 -3.204 1.00 94.88 92 THR A N 1
ATOM 735 C CA . THR A 1 92 ? 9.034 15.994 -3.701 1.00 94.88 92 THR A CA 1
ATOM 736 C C . THR A 1 92 ? 7.633 15.452 -4.015 1.00 94.88 92 THR A C 1
ATOM 738 O O . THR A 1 92 ? 6.620 16.080 -3.688 1.00 94.88 92 THR A O 1
ATOM 741 N N . ILE A 1 93 ? 7.554 14.266 -4.629 1.00 95.50 93 ILE A N 1
ATOM 742 C CA . ILE A 1 93 ? 6.282 13.588 -4.912 1.00 95.50 93 ILE A CA 1
ATOM 743 C C . ILE A 1 93 ? 5.599 13.172 -3.606 1.00 95.50 93 ILE A C 1
ATOM 745 O O . ILE A 1 93 ? 4.397 13.393 -3.471 1.00 95.50 93 ILE A O 1
ATOM 749 N N . ALA A 1 94 ? 6.339 12.637 -2.632 1.00 94.31 94 ALA A N 1
ATOM 750 C CA . ALA A 1 94 ? 5.803 12.245 -1.332 1.00 94.31 94 ALA A CA 1
ATOM 751 C C . ALA A 1 94 ? 5.124 13.423 -0.628 1.00 94.31 94 ALA A C 1
ATOM 753 O O . ALA A 1 94 ? 3.962 13.330 -0.234 1.00 94.31 94 ALA A O 1
ATOM 754 N N . GLU A 1 95 ? 5.803 14.567 -0.550 1.00 93.44 95 GLU A N 1
ATOM 755 C CA . GLU A 1 95 ? 5.249 15.792 0.030 1.00 93.44 95 GLU A CA 1
ATOM 756 C C . GLU A 1 95 ? 4.003 16.270 -0.720 1.00 93.44 95 GLU A C 1
ATOM 758 O O . GLU A 1 95 ? 3.018 16.688 -0.106 1.00 93.44 95 GLU A O 1
ATOM 763 N N . MET A 1 96 ? 4.014 16.199 -2.054 1.00 93.62 96 MET A N 1
ATOM 764 C CA . MET A 1 96 ? 2.847 16.531 -2.870 1.00 93.62 96 MET A CA 1
ATOM 765 C C . MET A 1 96 ? 1.661 15.621 -2.566 1.00 93.62 96 MET A C 1
ATOM 767 O O . MET A 1 96 ? 0.556 16.120 -2.354 1.00 93.62 96 MET A O 1
ATOM 771 N N . VAL A 1 97 ? 1.891 14.313 -2.527 1.00 93.81 97 VAL A N 1
ATOM 772 C CA . VAL A 1 97 ? 0.868 13.302 -2.279 1.00 93.81 97 VAL A CA 1
ATOM 773 C C . VAL A 1 97 ? 0.305 13.445 -0.861 1.00 93.81 97 VAL A C 1
ATOM 775 O O . VAL A 1 97 ? -0.913 13.535 -0.705 1.00 93.81 97 VAL A O 1
ATOM 778 N N . ILE A 1 98 ? 1.151 13.587 0.164 1.00 93.62 98 ILE A N 1
ATOM 779 C CA . ILE A 1 98 ? 0.719 13.786 1.559 1.00 93.62 98 ILE A CA 1
ATOM 780 C C . ILE A 1 98 ? -0.143 15.047 1.692 1.00 93.62 98 ILE A C 1
ATOM 782 O O . ILE A 1 98 ? -1.187 15.003 2.349 1.00 93.62 98 ILE A O 1
ATOM 786 N N . ARG A 1 99 ? 0.229 16.150 1.023 1.00 93.00 99 ARG A N 1
ATOM 787 C CA . ARG A 1 99 ? -0.542 17.409 1.027 1.00 93.00 99 ARG A CA 1
ATOM 788 C C . ARG A 1 99 ? -1.940 17.287 0.429 1.00 93.00 99 ARG A C 1
ATOM 790 O O . ARG A 1 99 ? -2.786 18.119 0.748 1.00 93.00 99 ARG A O 1
ATOM 797 N N . THR A 1 100 ? -2.205 16.290 -0.416 1.00 94.06 100 THR A N 1
ATOM 798 C CA . THR A 1 100 ? -3.573 16.052 -0.911 1.00 94.06 100 THR A CA 1
ATOM 799 C C . THR A 1 100 ? -4.525 15.578 0.194 1.00 94.06 100 THR A C 1
ATOM 801 O O . THR A 1 100 ? -5.738 15.647 0.011 1.00 94.06 100 THR A O 1
ATOM 804 N N . ASN A 1 101 ? -3.985 15.140 1.342 1.00 95.44 101 ASN A N 1
ATOM 805 C CA . ASN A 1 101 ? -4.708 14.589 2.489 1.00 95.44 101 ASN A CA 1
ATOM 806 C C . ASN A 1 101 ? -5.764 13.548 2.087 1.00 95.44 101 ASN A C 1
ATOM 808 O O . ASN A 1 101 ? -6.922 13.611 2.515 1.00 95.44 101 ASN A O 1
ATOM 812 N N . PHE A 1 102 ? -5.382 12.621 1.207 1.00 95.31 102 PHE A N 1
ATOM 813 C CA . PHE A 1 102 ? -6.293 11.585 0.747 1.00 95.31 102 PHE A CA 1
ATOM 814 C C . PHE A 1 102 ? -6.675 10.648 1.900 1.00 95.31 102 PHE A C 1
ATOM 816 O O . PHE A 1 102 ? -5.956 10.499 2.892 1.00 95.31 102 PHE A O 1
ATOM 823 N N . ARG A 1 103 ? -7.831 10.000 1.757 1.00 96.06 103 ARG A N 1
ATOM 824 C CA . ARG A 1 103 ? -8.313 8.976 2.688 1.00 96.06 103 ARG A CA 1
ATOM 825 C C . ARG A 1 103 ? -7.930 7.591 2.201 1.00 96.06 103 ARG A C 1
ATOM 827 O O . ARG A 1 103 ? -7.859 7.366 0.996 1.00 96.06 103 ARG A O 1
ATOM 834 N N . PHE A 1 104 ? -7.736 6.684 3.150 1.00 96.38 104 PHE A N 1
ATOM 835 C CA . PHE A 1 104 ? -7.611 5.258 2.878 1.00 96.38 104 PHE A CA 1
ATOM 836 C C . PHE A 1 104 ? -9.016 4.657 2.869 1.00 96.38 104 PHE A C 1
ATOM 838 O O . PHE A 1 104 ? -9.594 4.361 3.918 1.00 96.38 104 PHE A O 1
ATOM 845 N N . ASP A 1 105 ? -9.597 4.547 1.677 1.00 95.69 105 ASP A N 1
ATOM 846 C CA . ASP A 1 105 ? -10.957 4.047 1.511 1.00 95.69 105 ASP A CA 1
ATOM 847 C C . ASP A 1 105 ? -10.925 2.531 1.291 1.00 95.69 105 ASP A C 1
ATOM 849 O O . ASP A 1 105 ? -10.500 2.048 0.240 1.00 95.69 105 ASP A O 1
ATOM 853 N N . ARG A 1 106 ? -11.382 1.784 2.302 1.00 96.69 106 ARG A N 1
ATOM 854 C CA . ARG A 1 106 ? -11.494 0.322 2.266 1.00 96.69 106 ARG A CA 1
ATOM 855 C C . ARG A 1 106 ? -12.626 -0.112 1.337 1.00 96.69 106 ARG A C 1
ATOM 857 O O . ARG A 1 106 ? -13.767 0.317 1.518 1.00 96.69 106 ARG A O 1
ATOM 864 N N . ILE A 1 107 ? -12.344 -1.027 0.414 1.00 96.25 107 ILE A N 1
ATOM 865 C CA . ILE A 1 107 ? -13.332 -1.596 -0.506 1.00 96.25 107 ILE A CA 1
ATOM 866 C C . ILE A 1 107 ? -13.182 -3.117 -0.514 1.00 96.25 107 ILE A C 1
ATOM 868 O O . ILE A 1 107 ? -12.098 -3.642 -0.745 1.00 96.25 107 ILE A O 1
ATOM 872 N N . THR A 1 108 ? -14.281 -3.831 -0.285 1.00 96.56 108 THR A N 1
ATOM 873 C CA . THR A 1 108 ? -14.329 -5.293 -0.415 1.00 96.56 108 THR A CA 1
ATOM 874 C C . THR A 1 108 ? -14.748 -5.667 -1.834 1.00 96.56 108 THR A C 1
ATOM 876 O O . THR A 1 108 ? -15.788 -5.212 -2.314 1.00 96.5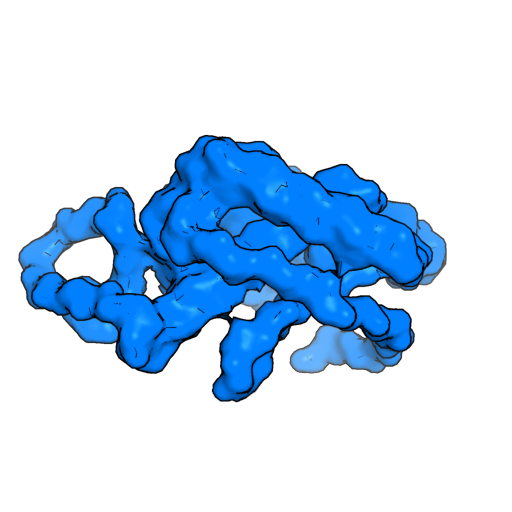6 108 THR A O 1
ATOM 879 N N . VAL A 1 109 ? -13.945 -6.488 -2.510 1.00 97.88 109 VAL A N 1
ATOM 880 C CA . VAL A 1 109 ? -14.087 -6.815 -3.936 1.00 97.88 109 VAL A CA 1
ATOM 881 C C . VAL A 1 109 ? -14.003 -8.328 -4.128 1.00 97.88 109 VAL A C 1
ATOM 883 O O . VAL A 1 109 ? -13.223 -9.001 -3.461 1.00 97.88 109 VAL A O 1
ATOM 886 N N . LYS A 1 110 ? -14.819 -8.881 -5.034 1.00 98.19 110 LYS A N 1
ATOM 887 C CA . LYS A 1 110 ? -14.784 -10.312 -5.381 1.00 98.19 110 LYS A CA 1
ATOM 888 C C . LYS A 1 110 ? -13.468 -10.679 -6.059 1.00 98.19 110 LYS A C 1
ATOM 890 O O . LYS A 1 110 ? -13.012 -9.917 -6.912 1.00 98.19 110 LYS A O 1
ATOM 895 N N . LYS A 1 111 ? -12.948 -11.888 -5.812 1.00 97.62 111 LYS A N 1
ATOM 896 C CA . LYS A 1 111 ? -11.741 -12.422 -6.481 1.00 97.62 111 LYS A CA 1
ATOM 897 C C . LYS A 1 111 ? -11.756 -12.209 -8.001 1.00 97.62 111 LYS A C 1
ATOM 899 O O . LYS A 1 111 ? -10.823 -11.647 -8.565 1.00 97.62 111 LYS A O 1
ATOM 904 N N . ALA A 1 112 ? -12.862 -12.562 -8.658 1.00 96.69 112 ALA A N 1
ATOM 905 C CA . ALA A 1 112 ? -12.999 -12.430 -10.111 1.00 96.69 112 ALA A CA 1
ATOM 906 C C . ALA A 1 112 ? -12.894 -10.979 -10.624 1.00 96.69 112 ALA A C 1
ATOM 908 O O . ALA A 1 112 ? -12.521 -10.759 -11.775 1.00 96.69 112 ALA A O 1
ATOM 909 N N . ASP A 1 113 ? -13.241 -9.986 -9.803 1.00 97.94 113 ASP A N 1
ATOM 910 C CA . ASP A 1 113 ? -13.124 -8.571 -10.162 1.00 97.94 113 ASP A CA 1
ATOM 911 C C . ASP A 1 113 ? -11.761 -7.991 -9.759 1.00 97.94 113 ASP A C 1
ATOM 913 O O . ASP A 1 113 ? -11.251 -7.125 -10.469 1.00 97.94 113 ASP A O 1
ATOM 917 N N . LEU A 1 114 ? -11.123 -8.525 -8.709 1.00 97.75 114 LEU A N 1
ATOM 918 C CA . LEU A 1 114 ? -9.720 -8.245 -8.383 1.00 97.75 114 LEU A CA 1
ATOM 919 C C . LEU A 1 114 ? -8.800 -8.657 -9.536 1.00 97.75 114 LEU A C 1
ATOM 921 O O . LEU A 1 114 ? -8.009 -7.840 -10.003 1.00 97.75 114 LEU A O 1
ATOM 925 N N . ALA A 1 115 ? -8.970 -9.868 -10.075 1.00 95.62 115 ALA A N 1
ATOM 926 C CA . ALA A 1 115 ? -8.181 -10.347 -11.213 1.00 95.62 115 ALA A CA 1
ATOM 927 C C . ALA A 1 115 ? -8.320 -9.430 -12.445 1.00 95.62 115 ALA A C 1
ATOM 929 O O . ALA A 1 115 ? -7.355 -9.173 -13.160 1.00 95.62 115 ALA A O 1
ATOM 930 N N . LYS A 1 116 ? -9.511 -8.857 -12.677 1.00 97.00 116 LYS A N 1
ATOM 931 C CA . LYS A 1 116 ? -9.728 -7.871 -13.754 1.00 97.00 116 LYS A CA 1
ATOM 932 C C . LYS A 1 116 ? -9.088 -6.520 -13.445 1.00 97.00 116 LYS A C 1
ATOM 934 O O . LYS A 1 116 ? -8.588 -5.877 -14.366 1.00 97.00 116 LYS A O 1
ATOM 939 N N . MET A 1 117 ? -9.153 -6.079 -12.189 1.00 95.88 117 MET A N 1
ATOM 940 C CA . MET A 1 117 ? -8.595 -4.810 -11.721 1.00 95.88 117 MET A CA 1
ATOM 941 C C . MET A 1 117 ? -7.070 -4.798 -11.846 1.00 95.88 117 MET A C 1
ATOM 943 O O . MET A 1 117 ? -6.514 -3.829 -12.354 1.00 95.88 117 MET A O 1
ATOM 947 N N . PHE A 1 118 ? -6.420 -5.900 -11.473 1.00 95.69 118 PHE A N 1
ATOM 948 C CA . PHE A 1 118 ? -4.963 -6.038 -11.455 1.00 95.69 118 PHE A CA 1
ATOM 949 C C . PHE A 1 118 ? -4.382 -6.774 -12.669 1.00 95.69 118 PHE A C 1
ATOM 951 O O . PHE A 1 118 ? -3.196 -7.081 -12.686 1.00 95.69 118 PHE A O 1
ATOM 958 N N . LYS A 1 119 ? -5.169 -6.985 -13.734 1.00 95.00 119 LYS A N 1
ATOM 959 C CA . LYS A 1 119 ? -4.752 -7.706 -14.957 1.00 95.00 119 LYS A CA 1
ATOM 960 C C . LYS A 1 119 ? -3.505 -7.152 -15.662 1.00 95.00 119 LYS A C 1
ATOM 962 O O . LYS A 1 119 ? -2.997 -7.780 -16.581 1.00 95.00 119 LYS A O 1
ATOM 967 N N . TYR A 1 120 ? -3.089 -5.932 -15.322 1.00 91.38 120 TYR A N 1
ATOM 968 C CA . TYR A 1 120 ? -1.889 -5.293 -15.862 1.00 91.38 120 TYR A CA 1
ATOM 969 C C . TYR A 1 120 ? -0.597 -5.814 -15.214 1.00 91.38 120 TYR A C 1
ATOM 971 O O . TYR A 1 120 ? 0.485 -5.525 -15.713 1.00 91.38 120 TYR A O 1
ATOM 979 N N . SER A 1 121 ? -0.707 -6.555 -14.109 1.00 92.06 121 SER A N 1
ATOM 980 C CA . SER A 1 121 ? 0.406 -7.151 -13.381 1.00 92.06 121 SER A CA 1
ATOM 981 C C . SER A 1 121 ? 0.156 -8.646 -13.222 1.00 92.06 121 SER A C 1
ATOM 983 O O . SER A 1 121 ? -0.648 -9.051 -12.384 1.00 92.06 121 SER A O 1
ATOM 985 N N . GLU A 1 122 ? 0.859 -9.465 -14.008 1.00 90.62 122 GLU A N 1
ATOM 986 C CA . GLU A 1 122 ? 0.803 -10.931 -13.889 1.00 90.62 122 GLU A CA 1
ATOM 987 C C . GLU A 1 122 ? 1.104 -11.373 -12.451 1.00 90.62 122 GLU A C 1
ATOM 989 O O . GLU A 1 122 ? 0.348 -12.149 -11.883 1.00 90.62 122 GLU A O 1
ATOM 994 N N . HIS A 1 123 ? 2.087 -10.741 -11.798 1.00 90.88 123 HIS A N 1
ATOM 995 C CA . HIS A 1 123 ? 2.421 -11.018 -10.402 1.00 90.88 123 HIS A CA 1
ATOM 996 C C . HIS A 1 123 ? 1.242 -10.824 -9.439 1.00 90.88 123 HIS A C 1
ATOM 998 O O . HIS A 1 123 ? 1.022 -11.631 -8.540 1.00 90.88 123 HIS A O 1
ATOM 1004 N N . ARG A 1 124 ? 0.475 -9.737 -9.599 1.00 93.31 124 ARG A N 1
ATOM 1005 C CA . ARG A 1 124 ? -0.688 -9.481 -8.736 1.00 93.31 124 ARG A CA 1
ATOM 1006 C C . ARG A 1 124 ? -1.810 -10.472 -9.018 1.00 93.31 124 ARG A C 1
ATOM 1008 O O . ARG A 1 124 ? -2.503 -10.858 -8.085 1.00 93.31 124 ARG A O 1
ATOM 1015 N N . VAL A 1 125 ? -1.991 -10.872 -10.277 1.00 95.00 125 VAL A N 1
ATOM 1016 C CA . VAL A 1 125 ? -2.956 -11.918 -10.640 1.00 95.00 125 VAL A CA 1
ATOM 1017 C C . VAL A 1 125 ? -2.561 -13.248 -9.998 1.00 95.00 125 VAL A C 1
ATOM 1019 O O . VAL A 1 125 ? -3.409 -13.855 -9.353 1.00 95.00 125 VAL A O 1
ATOM 1022 N N . ASP A 1 126 ? -1.284 -13.629 -10.054 1.00 94.00 126 ASP A N 1
ATOM 1023 C CA . ASP A 1 126 ? -0.778 -14.845 -9.407 1.00 94.00 126 ASP A CA 1
ATOM 1024 C C . ASP A 1 126 ? -1.012 -14.814 -7.888 1.00 94.00 126 ASP A C 1
ATOM 1026 O O . ASP A 1 126 ? -1.526 -15.775 -7.321 1.00 94.00 126 ASP A O 1
ATOM 1030 N N . GLN A 1 127 ? -0.732 -13.684 -7.224 1.00 94.06 127 GLN A N 1
ATOM 1031 C CA . GLN A 1 127 ? -1.026 -13.507 -5.794 1.00 94.06 127 GLN A CA 1
ATOM 1032 C C . GLN A 1 127 ? -2.522 -13.639 -5.478 1.00 94.06 127 GLN A C 1
ATOM 1034 O O . GLN A 1 127 ? -2.897 -14.252 -4.479 1.00 94.06 127 GLN A O 1
ATOM 1039 N N . ILE A 1 128 ? -3.389 -13.049 -6.306 1.00 96.56 128 ILE A N 1
ATOM 1040 C CA . ILE A 1 128 ? -4.845 -13.163 -6.154 1.00 96.56 128 ILE A CA 1
ATOM 1041 C C . ILE A 1 128 ? -5.269 -14.626 -6.285 1.00 96.56 128 ILE A C 1
ATOM 1043 O O . ILE A 1 128 ? -6.091 -15.097 -5.499 1.00 96.56 128 ILE A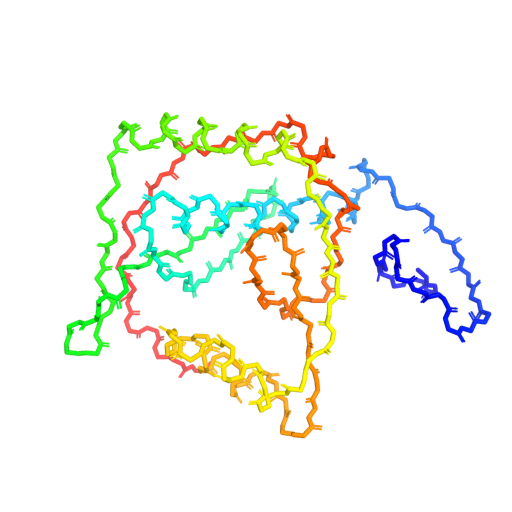 O 1
ATOM 1047 N N . ASP A 1 129 ? -4.720 -15.345 -7.258 1.00 96.31 129 ASP A N 1
ATOM 1048 C CA . ASP A 1 129 ? -5.070 -16.736 -7.505 1.00 96.31 129 ASP A CA 1
ATOM 1049 C C . ASP A 1 129 ? -4.573 -17.672 -6.399 1.00 96.31 129 ASP A C 1
ATOM 1051 O O . ASP A 1 129 ? -5.318 -18.572 -6.003 1.00 96.31 129 ASP A O 1
ATOM 1055 N N . GLU A 1 130 ? -3.375 -17.421 -5.866 1.00 95.75 130 GLU A N 1
ATOM 1056 C CA . GLU A 1 130 ? -2.744 -18.206 -4.803 1.00 95.75 130 GLU A CA 1
ATOM 1057 C C . GLU A 1 130 ? -3.387 -17.975 -3.427 1.00 95.75 130 GLU A C 1
ATOM 1059 O O . GLU A 1 130 ? -3.697 -18.936 -2.719 1.00 95.75 130 GLU A O 1
ATOM 1064 N N . TYR A 1 131 ? -3.599 -16.714 -3.035 1.00 95.56 131 TYR A N 1
ATOM 1065 C CA . TYR A 1 131 ? -3.959 -16.373 -1.653 1.00 95.56 131 TYR A CA 1
ATOM 1066 C C . TYR A 1 131 ? -5.456 -16.167 -1.421 1.00 95.56 131 TYR A C 1
ATOM 1068 O O . TYR A 1 131 ? -5.910 -16.279 -0.279 1.00 95.56 131 TYR A O 1
ATOM 1076 N N . ILE A 1 132 ? -6.240 -15.888 -2.466 1.00 96.94 132 ILE A N 1
ATOM 1077 C CA . ILE A 1 132 ? -7.671 -15.595 -2.326 1.00 96.94 132 ILE A CA 1
ATOM 1078 C C . ILE A 1 132 ? -8.476 -16.810 -2.802 1.00 96.94 132 ILE A C 1
ATOM 1080 O O . ILE A 1 132 ? -8.395 -17.177 -3.975 1.00 96.94 132 ILE A O 1
ATOM 1084 N N . PRO A 1 133 ? -9.293 -17.450 -1.946 1.00 97.00 133 PRO A N 1
ATOM 1085 C CA . PRO A 1 133 ? -10.106 -18.587 -2.368 1.00 97.00 133 PRO A CA 1
ATOM 1086 C C . PRO A 1 133 ? -11.162 -18.215 -3.418 1.00 97.00 133 PRO A C 1
ATOM 1088 O O . PRO A 1 133 ? -11.690 -17.098 -3.435 1.00 97.00 133 PRO A O 1
ATOM 1091 N N . ASP A 1 134 ? -11.520 -19.170 -4.274 1.00 95.75 134 ASP A N 1
ATOM 1092 C CA . ASP A 1 134 ? -12.552 -18.970 -5.294 1.00 95.75 134 ASP A CA 1
ATOM 1093 C C . ASP A 1 134 ? -13.904 -18.584 -4.681 1.00 95.75 134 ASP A C 1
ATOM 1095 O O . ASP A 1 134 ? -14.251 -18.990 -3.572 1.00 95.75 134 ASP A O 1
ATOM 1099 N N . ASP A 1 135 ? -14.657 -17.753 -5.405 1.00 95.50 135 ASP A N 1
ATOM 1100 C CA . ASP A 1 135 ? -15.955 -17.203 -4.987 1.00 95.50 135 ASP A CA 1
ATOM 1101 C C . ASP A 1 135 ? -15.948 -16.410 -3.663 1.00 95.50 135 ASP A C 1
ATOM 1103 O O . ASP A 1 135 ? -17.008 -16.104 -3.105 1.00 95.50 135 ASP A O 1
ATOM 1107 N N . THR A 1 136 ? -14.768 -16.001 -3.183 1.00 97.75 136 THR A N 1
ATOM 1108 C CA . THR A 1 136 ? -14.621 -15.127 -2.011 1.00 97.75 136 THR A CA 1
ATOM 1109 C C . THR A 1 136 ? -14.274 -13.683 -2.387 1.00 97.75 136 THR A C 1
ATOM 1111 O O . THR A 1 136 ? -14.317 -13.270 -3.554 1.00 97.75 136 THR A O 1
ATOM 1114 N N . TYR A 1 137 ? -14.007 -12.879 -1.360 1.00 97.56 137 TYR A N 1
ATOM 1115 C CA . TYR A 1 137 ? -13.717 -11.460 -1.458 1.00 97.56 137 TYR A CA 1
ATOM 1116 C C . TYR A 1 137 ? -12.435 -11.160 -0.709 1.00 97.56 137 TYR A C 1
ATOM 1118 O O . TYR A 1 137 ? -12.165 -11.780 0.319 1.00 97.56 137 TYR A O 1
ATOM 1126 N N . ASP A 1 138 ? -11.745 -10.125 -1.159 1.00 97.50 138 ASP A N 1
ATOM 1127 C CA . ASP A 1 138 ? -10.679 -9.516 -0.384 1.00 97.50 138 ASP A CA 1
ATOM 1128 C C . ASP A 1 138 ? -10.765 -7.990 -0.447 1.00 97.50 138 ASP A C 1
ATOM 1130 O O . ASP A 1 138 ? -11.740 -7.415 -0.947 1.00 97.50 138 ASP A O 1
ATOM 1134 N N . THR A 1 139 ? -9.782 -7.327 0.142 1.00 97.06 139 THR A N 1
ATOM 1135 C CA . THR A 1 139 ? -9.784 -5.903 0.406 1.00 97.06 139 THR A CA 1
ATOM 1136 C C . THR A 1 139 ? -8.797 -5.194 -0.496 1.00 97.06 139 THR A C 1
ATOM 1138 O O . THR A 1 139 ? -7.621 -5.534 -0.561 1.00 97.06 139 THR A O 1
ATOM 1141 N N . VAL A 1 140 ? -9.282 -4.144 -1.145 1.00 97.25 140 VAL A N 1
ATOM 1142 C CA . VAL A 1 140 ? -8.424 -3.121 -1.731 1.00 97.25 140 VAL A CA 1
ATOM 1143 C C . VAL A 1 140 ? -8.598 -1.825 -0.968 1.00 97.25 140 VAL A C 1
ATOM 1145 O O . VAL A 1 140 ? -9.680 -1.524 -0.451 1.00 97.25 140 VAL A O 1
ATOM 1148 N N . TYR A 1 141 ? -7.538 -1.035 -0.943 1.00 97.25 141 TYR A N 1
ATOM 1149 C CA . TYR A 1 141 ? -7.587 0.328 -0.451 1.00 97.25 141 TYR A CA 1
ATOM 1150 C C . TYR A 1 141 ? -7.409 1.287 -1.609 1.00 97.25 141 TYR A C 1
ATOM 1152 O O . TYR A 1 141 ? -6.437 1.215 -2.359 1.00 97.25 141 TYR A O 1
ATOM 1160 N N . ARG A 1 142 ? -8.359 2.212 -1.745 1.00 95.94 142 ARG A N 1
ATOM 1161 C CA . ARG A 1 142 ? -8.173 3.384 -2.590 1.00 95.94 142 ARG A CA 1
ATOM 1162 C C . ARG A 1 142 ? -7.454 4.454 -1.773 1.00 95.94 142 ARG A C 1
ATOM 1164 O O . ARG A 1 142 ? -8.002 4.983 -0.811 1.00 95.94 142 ARG A O 1
ATOM 1171 N N . CYS A 1 143 ? -6.255 4.794 -2.216 1.00 94.62 143 CYS A N 1
ATOM 1172 C CA . CYS A 1 143 ? -5.354 5.784 -1.644 1.00 94.62 143 CYS A CA 1
ATOM 1173 C C . CYS A 1 143 ? -5.273 6.980 -2.606 1.00 94.62 143 CYS A C 1
ATOM 1175 O O . CYS A 1 143 ? -4.352 7.120 -3.412 1.00 94.62 143 CYS A O 1
ATOM 1177 N N . GLY A 1 144 ? -6.312 7.820 -2.611 1.00 90.62 144 GLY A N 1
ATOM 1178 C CA . GLY A 1 144 ? -6.434 8.915 -3.579 1.00 90.62 144 GLY A CA 1
ATOM 1179 C C . GLY A 1 144 ? -6.638 8.412 -5.016 1.00 90.62 144 GLY A C 1
ATOM 1180 O O . GLY A 1 144 ? -7.739 7.973 -5.371 1.00 90.62 144 GLY A O 1
ATOM 1181 N N . ILE A 1 145 ? -5.598 8.523 -5.849 1.00 91.12 145 ILE A N 1
ATOM 1182 C CA . ILE A 1 145 ? -5.579 8.027 -7.242 1.00 91.12 145 ILE A CA 1
ATOM 1183 C C . ILE A 1 145 ? -5.019 6.605 -7.377 1.00 91.12 145 ILE A C 1
ATOM 1185 O O . ILE A 1 145 ? -5.100 6.028 -8.454 1.00 91.12 145 ILE A O 1
ATOM 1189 N N . PHE A 1 146 ? -4.440 6.068 -6.305 1.00 95.06 146 PHE A N 1
ATOM 1190 C CA . PHE A 1 146 ? -3.830 4.745 -6.267 1.00 95.06 146 PHE A CA 1
ATOM 1191 C C . PHE A 1 146 ? -4.817 3.735 -5.676 1.00 95.06 146 PHE A C 1
ATOM 1193 O O . PHE A 1 146 ? -5.614 4.090 -4.803 1.00 95.06 146 PHE A O 1
ATOM 1200 N N . ILE A 1 147 ? -4.791 2.497 -6.162 1.00 95.50 147 ILE A N 1
ATOM 1201 C CA . ILE A 1 147 ? -5.555 1.379 -5.601 1.00 95.50 147 ILE A CA 1
ATOM 1202 C C . ILE A 1 147 ? -4.582 0.232 -5.393 1.00 95.50 147 ILE A C 1
ATOM 1204 O O . ILE A 1 147 ? -3.855 -0.122 -6.315 1.00 95.50 147 ILE A O 1
ATOM 1208 N N . ASP A 1 148 ? -4.609 -0.363 -4.209 1.00 94.88 148 ASP A N 1
ATOM 1209 C CA . ASP A 1 148 ? -3.721 -1.466 -3.869 1.00 94.88 148 ASP A CA 1
ATOM 1210 C C . ASP A 1 148 ? -4.475 -2.599 -3.181 1.00 94.88 148 ASP A C 1
ATOM 1212 O O . ASP A 1 148 ? -5.440 -2.360 -2.449 1.00 94.88 148 ASP A O 1
ATOM 1216 N N . LEU A 1 149 ? -4.018 -3.822 -3.427 1.00 95.19 149 LEU A N 1
ATOM 1217 C CA . LEU A 1 149 ? -4.515 -5.038 -2.798 1.00 95.19 149 LEU A CA 1
ATOM 1218 C C . LEU A 1 149 ? -3.827 -5.227 -1.444 1.00 95.19 149 LEU A C 1
ATOM 1220 O O . LEU A 1 149 ? -2.599 -5.286 -1.385 1.00 95.19 149 LEU A O 1
ATOM 1224 N N . ASP A 1 150 ? -4.620 -5.366 -0.382 1.00 93.31 150 ASP A N 1
ATOM 1225 C CA . ASP A 1 150 ? -4.132 -5.641 0.970 1.00 93.31 150 ASP A CA 1
ATOM 1226 C C . ASP A 1 150 ? -4.491 -7.072 1.385 1.00 93.31 150 ASP A C 1
ATOM 1228 O O . ASP A 1 150 ? -5.642 -7.369 1.699 1.00 93.31 150 ASP A O 1
ATOM 1232 N N . LEU A 1 151 ? -3.474 -7.937 1.419 1.00 91.88 151 LEU A N 1
ATOM 1233 C CA . LEU A 1 151 ? -3.570 -9.331 1.871 1.00 91.88 151 LEU A CA 1
ATOM 1234 C C . LEU A 1 151 ? -3.207 -9.504 3.359 1.00 91.88 151 LEU A C 1
ATOM 1236 O O . LEU A 1 151 ? -3.276 -10.609 3.893 1.00 91.88 151 LEU A O 1
ATOM 1240 N N . SER A 1 152 ? -2.774 -8.438 4.041 1.00 91.62 152 SER A N 1
ATOM 1241 C CA . SER A 1 152 ? -2.307 -8.501 5.432 1.00 91.62 152 SER A CA 1
ATOM 1242 C C . SER A 1 152 ? -3.451 -8.429 6.444 1.00 91.62 152 SER A C 1
ATOM 1244 O O . SER A 1 152 ? -3.334 -8.928 7.565 1.00 91.62 152 SER A O 1
ATOM 1246 N N . GLY A 1 153 ? -4.552 -7.771 6.066 1.00 91.25 153 GLY A N 1
ATOM 1247 C CA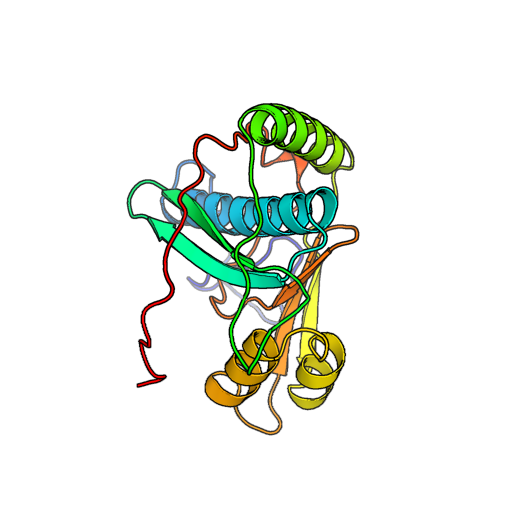 . GLY A 1 153 ? -5.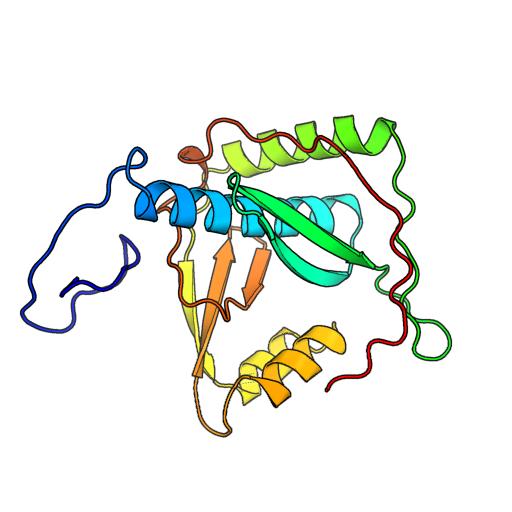673 -7.472 6.954 1.00 91.25 153 GLY A CA 1
ATOM 1248 C C . GLY A 1 153 ? -5.373 -6.393 8.002 1.00 91.25 153 GLY A C 1
ATOM 1249 O O . GLY A 1 153 ? -6.224 -6.131 8.859 1.00 91.25 153 GLY A O 1
ATOM 1250 N N . VAL A 1 154 ? -4.194 -5.763 7.955 1.00 94.44 154 VAL A N 1
ATOM 1251 C CA . VAL A 1 154 ? -3.828 -4.641 8.823 1.00 94.44 154 VAL A CA 1
ATOM 1252 C C . VAL A 1 154 ? -4.560 -3.389 8.327 1.00 94.44 154 VAL A C 1
ATOM 1254 O O . VAL A 1 154 ? -4.415 -3.012 7.171 1.00 94.44 154 VAL A O 1
ATOM 1257 N N . PRO A 1 155 ? -5.346 -2.693 9.166 1.00 96.00 155 PRO A 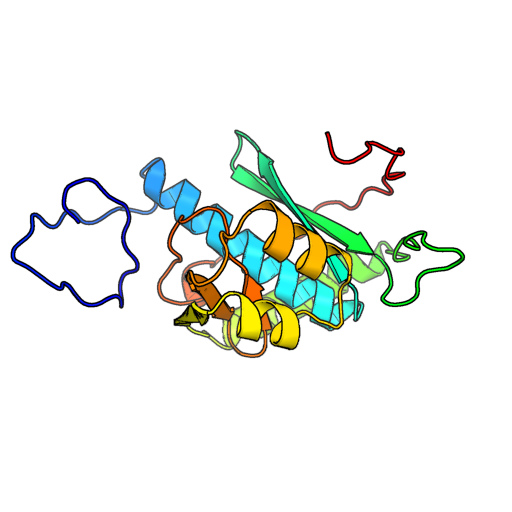N 1
ATOM 1258 C CA . PRO A 1 155 ? -6.072 -1.514 8.710 1.00 96.00 155 PRO A CA 1
ATOM 1259 C C . PRO A 1 155 ? -5.130 -0.340 8.431 1.00 96.00 155 PRO A C 1
ATOM 1261 O O . PRO A 1 155 ? -3.948 -0.355 8.785 1.00 96.00 155 PRO A O 1
ATOM 1264 N N . HIS A 1 156 ? -5.694 0.729 7.878 1.00 96.56 156 HIS A N 1
ATOM 1265 C CA . HIS A 1 156 ? -4.956 1.956 7.606 1.00 96.56 156 HIS A CA 1
ATOM 1266 C C . HIS A 1 156 ? -5.288 3.097 8.562 1.00 96.56 156 HIS A C 1
ATOM 1268 O O . HIS A 1 156 ? -6.339 3.147 9.214 1.00 96.56 156 HIS A O 1
ATOM 1274 N N . VAL A 1 157 ? -4.370 4.065 8.618 1.00 95.75 157 VAL A N 1
ATOM 1275 C CA . VAL A 1 157 ? -4.670 5.382 9.182 1.00 95.75 157 VAL A CA 1
ATOM 1276 C C . VAL A 1 157 ? -5.811 6.029 8.394 1.00 95.75 157 VAL A C 1
ATOM 1278 O O . VAL A 1 157 ? -6.038 5.742 7.224 1.00 95.75 157 VAL A O 1
ATOM 1281 N N . ARG A 1 158 ? -6.553 6.933 9.034 1.00 94.31 158 ARG A N 1
ATOM 1282 C CA . ARG A 1 158 ? -7.736 7.550 8.418 1.00 94.31 158 ARG A CA 1
ATOM 1283 C C . ARG A 1 158 ? -7.411 8.377 7.167 1.00 94.31 158 ARG A C 1
ATOM 1285 O O . ARG A 1 158 ? -8.201 8.391 6.224 1.00 94.31 158 ARG A O 1
ATOM 1292 N N . GLU A 1 159 ? -6.306 9.111 7.192 1.00 95.38 159 GLU A N 1
ATOM 1293 C CA . GLU A 1 159 ? -5.922 10.056 6.142 1.00 95.38 159 GLU A CA 1
ATOM 1294 C C . GLU A 1 159 ? -4.406 10.267 6.106 1.00 95.38 159 GLU A C 1
ATOM 1296 O O . GLU A 1 159 ? -3.722 10.091 7.119 1.00 95.38 159 GLU A O 1
ATOM 1301 N N . SER A 1 160 ? -3.880 10.636 4.936 1.00 95.06 160 SER A N 1
ATOM 1302 C CA . SER A 1 160 ? -2.437 10.700 4.684 1.00 95.06 160 SER A CA 1
ATOM 1303 C C . SER A 1 160 ? -1.707 11.762 5.509 1.00 95.06 160 SER A C 1
ATOM 1305 O O . SER A 1 160 ? -0.520 11.597 5.766 1.00 95.06 160 SER A O 1
ATOM 1307 N N . SER A 1 161 ? -2.382 12.810 6.000 1.00 92.31 161 SER A N 1
ATOM 1308 C CA . SER A 1 161 ? -1.756 13.820 6.878 1.00 92.31 161 SER A CA 1
ATOM 1309 C C . SER A 1 161 ? -1.272 13.271 8.227 1.00 92.31 161 SER A C 1
ATOM 1311 O O . SER A 1 161 ? -0.480 13.921 8.913 1.00 92.31 161 SER A O 1
ATOM 1313 N N . ILE A 1 162 ? -1.714 12.069 8.617 1.00 93.25 162 ILE A N 1
ATOM 1314 C CA . ILE A 1 162 ? -1.196 11.361 9.795 1.00 93.25 162 ILE A CA 1
ATOM 1315 C C . ILE A 1 162 ? 0.263 10.923 9.565 1.00 93.25 162 ILE A C 1
ATOM 1317 O O . ILE A 1 162 ? 1.041 10.862 10.519 1.00 93.25 162 ILE A O 1
ATOM 1321 N N . LEU A 1 163 ? 0.657 10.691 8.310 1.00 92.56 163 LEU A N 1
ATOM 1322 C CA . LEU A 1 163 ? 2.006 10.309 7.882 1.00 92.56 163 LEU A CA 1
ATOM 1323 C C . LEU A 1 163 ? 2.882 11.561 7.701 1.00 92.56 163 LEU A C 1
ATOM 1325 O O . LEU A 1 163 ? 3.326 11.881 6.604 1.00 92.56 163 LEU A O 1
ATOM 1329 N N . LYS A 1 164 ? 3.065 12.324 8.785 1.00 78.06 164 LYS A N 1
ATOM 1330 C CA . LYS A 1 164 ? 3.655 13.679 8.761 1.00 78.06 164 LYS A CA 1
ATOM 1331 C C . LYS A 1 164 ? 5.075 13.757 8.203 1.00 78.06 164 LYS A C 1
ATOM 1333 O O . LYS A 1 164 ? 5.445 14.784 7.646 1.00 78.06 164 LYS A O 1
ATOM 1338 N N . GLU A 1 165 ? 5.858 12.708 8.410 1.00 84.50 165 GLU A N 1
ATOM 1339 C CA . GLU A 1 165 ? 7.255 12.624 8.005 1.00 84.50 165 GLU A CA 1
ATOM 1340 C C . GLU A 1 165 ? 7.430 11.333 7.211 1.00 84.50 165 GLU A C 1
ATOM 1342 O O . GLU A 1 165 ? 7.094 10.246 7.687 1.00 84.50 165 GLU A O 1
ATOM 1347 N N . PHE A 1 166 ? 7.910 11.472 5.981 1.00 91.25 166 PHE A N 1
ATOM 1348 C CA . PHE A 1 166 ? 8.141 10.373 5.058 1.00 91.25 166 PHE A CA 1
ATOM 1349 C C . PHE A 1 166 ? 9.430 10.653 4.298 1.00 91.25 166 PHE A C 1
ATOM 1351 O O . PHE A 1 166 ? 9.605 11.761 3.789 1.00 91.25 166 PHE A O 1
ATOM 1358 N N . GLU A 1 167 ? 10.308 9.656 4.225 1.00 92.19 167 GLU A N 1
ATOM 1359 C CA . GLU A 1 167 ? 11.596 9.763 3.549 1.00 92.19 167 GLU A CA 1
ATOM 1360 C C . GLU A 1 167 ? 11.929 8.457 2.824 1.00 92.19 167 GLU A C 1
ATOM 1362 O O . GLU A 1 167 ? 11.840 7.369 3.400 1.00 92.19 167 GLU A O 1
ATOM 1367 N N . VAL A 1 168 ? 12.350 8.566 1.561 1.00 91.38 168 VAL A N 1
ATOM 1368 C CA . VAL A 1 168 ? 12.936 7.446 0.815 1.00 91.38 168 VAL A CA 1
ATOM 1369 C C . VAL A 1 168 ? 14.452 7.516 0.944 1.00 91.38 168 VAL A C 1
ATOM 1371 O O . VAL A 1 168 ? 15.104 8.354 0.329 1.00 91.38 168 VAL A O 1
ATOM 1374 N N . ILE A 1 169 ? 15.020 6.618 1.745 1.00 90.25 169 ILE A N 1
ATOM 1375 C CA . ILE A 1 169 ? 16.428 6.716 2.156 1.00 90.25 169 ILE A CA 1
ATOM 1376 C C . ILE A 1 169 ? 17.407 5.973 1.241 1.00 90.25 169 ILE A C 1
ATOM 1378 O O . ILE A 1 169 ? 18.570 6.363 1.141 1.00 90.25 169 ILE A O 1
ATOM 1382 N N . LYS A 1 170 ? 16.991 4.850 0.642 1.00 89.06 170 LYS A N 1
ATOM 1383 C CA . LYS A 1 170 ? 17.887 3.920 -0.063 1.00 89.06 170 LYS A CA 1
ATOM 1384 C C . LYS A 1 170 ? 17.152 3.121 -1.124 1.00 89.06 170 LYS A C 1
ATOM 1386 O O . LYS A 1 170 ? 15.976 2.807 -0.971 1.00 89.06 170 LYS A O 1
ATOM 1391 N N . VAL A 1 171 ? 17.904 2.721 -2.144 1.00 88.44 171 VAL A N 1
ATOM 1392 C CA . VAL A 1 171 ? 17.468 1.813 -3.205 1.00 88.44 171 VAL A CA 1
ATOM 1393 C C . VAL A 1 171 ? 18.510 0.714 -3.355 1.00 88.44 171 VAL A C 1
ATOM 1395 O O . VAL A 1 171 ? 19.709 0.950 -3.192 1.00 88.44 171 VAL A O 1
ATOM 1398 N N . TYR A 1 172 ? 18.039 -0.494 -3.643 1.00 86.12 172 TYR A N 1
ATOM 1399 C CA . TYR A 1 172 ? 18.867 -1.672 -3.849 1.00 86.12 172 TYR A CA 1
ATOM 1400 C C . TYR A 1 172 ? 18.456 -2.332 -5.159 1.00 86.12 172 TYR A C 1
ATOM 1402 O O . TYR A 1 172 ? 17.265 -2.503 -5.412 1.00 86.12 172 TYR A O 1
ATOM 1410 N N . ILE A 1 173 ? 19.434 -2.725 -5.973 1.00 82.25 173 ILE A N 1
ATOM 1411 C CA . ILE A 1 173 ? 19.177 -3.589 -7.124 1.00 82.25 173 ILE A CA 1
ATOM 1412 C C . ILE A 1 173 ? 19.214 -5.022 -6.612 1.00 82.25 173 ILE A C 1
ATOM 1414 O O . ILE A 1 173 ? 20.279 -5.543 -6.278 1.00 82.25 173 ILE A O 1
ATOM 1418 N N . ASN A 1 174 ? 18.044 -5.646 -6.547 1.00 72.19 174 ASN A N 1
ATOM 1419 C CA . ASN A 1 174 ? 17.916 -7.051 -6.204 1.00 72.19 174 ASN A CA 1
ATOM 1420 C C . ASN A 1 174 ? 17.732 -7.853 -7.489 1.00 72.19 174 ASN A C 1
ATOM 1422 O O . ASN A 1 174 ? 16.836 -7.581 -8.285 1.00 72.19 174 ASN A O 1
ATOM 1426 N N . MET A 1 175 ? 18.568 -8.870 -7.678 1.00 67.50 175 MET A N 1
ATOM 1427 C CA . MET A 1 175 ? 18.232 -9.941 -8.606 1.00 67.50 175 MET A CA 1
ATOM 1428 C C . MET A 1 175 ? 17.144 -10.754 -7.915 1.00 67.50 175 MET A C 1
ATOM 1430 O O . MET A 1 175 ? 17.410 -11.349 -6.869 1.00 67.50 175 MET A O 1
ATOM 1434 N N . LEU A 1 176 ? 15.933 -10.772 -8.471 1.00 62.94 176 LEU A N 1
ATOM 1435 C CA . LEU A 1 176 ? 14.972 -11.811 -8.125 1.00 62.94 176 LEU A CA 1
ATOM 1436 C C . LEU A 1 176 ? 15.633 -13.122 -8.565 1.00 62.94 176 LEU A C 1
ATOM 1438 O O . LEU A 1 176 ? 15.677 -13.431 -9.754 1.00 62.94 176 LEU A O 1
ATOM 1442 N N . SER A 1 177 ? 16.276 -13.841 -7.639 1.00 48.25 177 SER A N 1
ATOM 1443 C CA . SER A 1 177 ? 16.634 -15.229 -7.919 1.00 48.25 177 SER A CA 1
ATOM 1444 C C . SER A 1 177 ? 15.334 -15.968 -8.194 1.00 48.25 177 SER A C 1
ATOM 1446 O O . SER A 1 177 ? 14.320 -15.580 -7.615 1.00 48.25 177 SER A O 1
ATOM 1448 N N . ASP A 1 178 ? 15.371 -17.016 -9.019 1.00 43.31 178 ASP A N 1
ATOM 1449 C CA . ASP A 1 178 ? 14.275 -17.974 -9.195 1.00 43.31 178 ASP A CA 1
ATOM 1450 C C . ASP A 1 178 ? 13.951 -18.635 -7.835 1.00 43.31 178 ASP A C 1
ATOM 1452 O O . ASP A 1 178 ? 14.247 -19.801 -7.590 1.00 43.31 178 ASP A O 1
ATOM 1456 N N . GLN A 1 179 ? 13.385 -17.879 -6.896 1.00 37.84 179 GLN A N 1
ATOM 1457 C CA . GLN A 1 179 ? 12.580 -18.406 -5.820 1.00 37.84 179 GLN A CA 1
ATOM 1458 C C . GLN A 1 179 ? 11.247 -18.672 -6.482 1.00 37.84 179 GLN A C 1
ATOM 1460 O O . GLN A 1 179 ? 10.328 -17.861 -6.477 1.00 37.84 179 GLN A O 1
ATOM 1465 N N . THR A 1 180 ? 11.233 -19.807 -7.175 1.00 31.31 180 THR A N 1
ATOM 1466 C CA . THR A 1 180 ? 10.027 -20.544 -7.488 1.00 31.31 180 THR A CA 1
ATOM 1467 C C . THR A 1 180 ? 9.064 -20.409 -6.325 1.00 31.31 180 THR A C 1
ATOM 1469 O O . THR A 1 180 ? 9.431 -20.732 -5.193 1.00 31.31 180 THR A O 1
ATOM 1472 N N . MET A 1 181 ? 7.861 -19.952 -6.651 1.00 34.47 181 MET A N 1
ATOM 1473 C CA . MET A 1 181 ? 6.641 -20.257 -5.920 1.00 34.47 181 MET A CA 1
ATOM 1474 C C . MET A 1 181 ? 6.772 -21.647 -5.282 1.00 34.47 181 MET A C 1
ATOM 1476 O O . MET A 1 181 ? 6.903 -22.647 -5.998 1.00 34.47 181 MET A O 1
ATOM 1480 N N . SER A 1 182 ? 6.850 -21.697 -3.955 1.00 28.78 182 SER A N 1
ATOM 1481 C CA . SER A 1 182 ? 6.916 -22.933 -3.175 1.00 28.78 182 SER A CA 1
ATOM 1482 C C . SER A 1 182 ? 5.949 -22.853 -2.016 1.00 28.78 182 SER A C 1
ATOM 1484 O O . SER A 1 182 ? 6.089 -21.860 -1.264 1.00 28.78 182 SER A O 1
#